Protein AF-A0A5U9CSU6-F1 (afdb_monomer)

Structure (mmCIF, N/CA/C/O backbone):
data_AF-A0A5U9CSU6-F1
#
_entry.id   AF-A0A5U9CSU6-F1
#
loop_
_atom_site.group_PDB
_atom_site.id
_atom_site.type_symbol
_atom_site.label_atom_id
_atom_site.label_alt_id
_atom_site.label_comp_id
_atom_site.label_asym_id
_atom_site.label_entity_id
_atom_site.label_seq_id
_atom_site.pdbx_PDB_ins_code
_atom_site.Cartn_x
_atom_site.Cartn_y
_atom_site.Cartn_z
_atom_site.occupancy
_atom_site.B_iso_or_equiv
_atom_site.auth_seq_id
_atom_site.auth_comp_id
_atom_site.auth_asym_id
_atom_site.auth_atom_id
_atom_site.pdbx_PDB_model_num
ATOM 1 N N . ALA A 1 1 ? -25.588 2.155 30.986 1.00 59.62 1 ALA A N 1
ATOM 2 C CA . ALA A 1 1 ? -24.523 1.936 29.982 1.00 5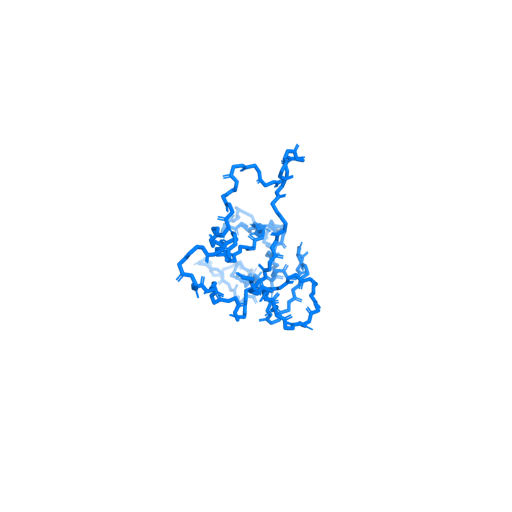9.62 1 ALA A CA 1
ATOM 3 C C . ALA A 1 1 ? -23.690 3.209 29.771 1.00 59.62 1 ALA A C 1
ATOM 5 O O . ALA A 1 1 ? -24.083 4.079 29.002 1.00 59.62 1 ALA A O 1
ATOM 6 N N . LYS A 1 2 ? -22.550 3.359 30.467 1.00 62.94 2 LYS A N 1
ATOM 7 C CA . LYS A 1 2 ? -21.754 4.611 30.450 1.00 62.94 2 LYS A CA 1
ATOM 8 C C . LYS A 1 2 ? -21.038 4.872 29.112 1.00 62.94 2 LYS A C 1
ATOM 10 O O . LYS A 1 2 ? -20.912 6.021 28.713 1.00 62.94 2 LYS A O 1
ATOM 15 N N . ALA A 1 3 ? -20.615 3.815 28.412 1.00 67.50 3 ALA A N 1
ATOM 16 C CA . ALA A 1 3 ? -19.924 3.919 27.120 1.00 67.50 3 ALA A CA 1
ATOM 17 C C . ALA A 1 3 ? -20.876 4.067 25.914 1.00 67.50 3 ALA A C 1
ATOM 19 O O . ALA A 1 3 ? -20.499 4.658 24.908 1.00 67.50 3 ALA A O 1
ATOM 20 N N . TYR A 1 4 ? -22.120 3.581 26.027 1.00 76.44 4 TYR A N 1
ATOM 21 C CA . TYR A 1 4 ? -23.131 3.628 24.962 1.00 76.44 4 TYR A CA 1
ATOM 22 C C . TYR A 1 4 ? -24.485 4.105 25.516 1.00 76.44 4 TYR A C 1
ATOM 24 O O . TYR A 1 4 ? -25.391 3.293 25.717 1.00 76.44 4 TYR A O 1
ATOM 32 N N . PRO A 1 5 ? -24.661 5.419 25.757 1.00 69.94 5 PRO A N 1
ATOM 33 C CA . PRO A 1 5 ? -25.847 5.964 26.432 1.00 69.94 5 PRO A CA 1
ATOM 34 C C . PRO A 1 5 ? -27.171 5.721 25.691 1.00 69.94 5 PRO A C 1
ATOM 36 O O . PRO A 1 5 ? -28.232 5.754 26.300 1.00 69.94 5 PRO A O 1
ATOM 39 N N . ARG A 1 6 ? -27.114 5.461 24.375 1.00 77.69 6 ARG A N 1
ATOM 40 C CA . ARG A 1 6 ? -28.280 5.155 23.524 1.00 77.69 6 ARG A CA 1
ATOM 41 C C . ARG A 1 6 ? -28.554 3.651 23.368 1.00 77.69 6 ARG A C 1
ATOM 43 O O . ARG A 1 6 ? -29.363 3.280 22.525 1.00 77.69 6 ARG A O 1
ATOM 50 N N . GLY A 1 7 ? -27.835 2.788 24.093 1.00 77.50 7 GLY A N 1
ATOM 51 C CA . GLY A 1 7 ? -28.007 1.328 24.037 1.00 77.50 7 GLY A CA 1
ATOM 52 C C . GLY A 1 7 ? -27.635 0.678 22.698 1.00 77.50 7 GLY A C 1
ATOM 53 O O . GLY A 1 7 ? -27.915 -0.496 22.489 1.00 77.50 7 GLY A O 1
ATOM 54 N N . ARG A 1 8 ? -27.013 1.427 21.780 1.00 80.88 8 ARG A N 1
ATOM 55 C CA . ARG A 1 8 ? -26.557 0.929 20.479 1.00 80.88 8 ARG A CA 1
ATOM 56 C C . ARG A 1 8 ? -25.066 0.643 20.525 1.00 80.88 8 ARG A C 1
ATOM 58 O O . ARG A 1 8 ? -24.278 1.551 20.788 1.00 80.88 8 ARG A O 1
ATOM 65 N N . LEU A 1 9 ? -24.709 -0.606 20.249 1.00 85.12 9 LEU A N 1
ATOM 66 C CA . LEU A 1 9 ? -23.326 -1.018 20.055 1.00 85.12 9 LEU A CA 1
ATOM 67 C C . LEU A 1 9 ? -22.881 -0.702 18.620 1.00 85.12 9 LEU A C 1
ATOM 69 O O . LEU A 1 9 ? -23.708 -0.762 17.706 1.00 85.12 9 LEU A O 1
ATOM 73 N N . PRO A 1 10 ? -21.600 -0.366 18.405 1.00 83.25 10 PRO A N 1
ATOM 74 C CA . PRO A 1 10 ? -21.035 -0.308 17.068 1.00 83.25 10 PRO A CA 1
ATOM 75 C C . PRO A 1 10 ? -21.039 -1.711 16.453 1.00 83.25 10 PRO A C 1
ATOM 77 O O . PRO A 1 10 ? -20.769 -2.700 17.136 1.00 83.25 10 PRO A O 1
ATOM 80 N N . ASP A 1 11 ? -21.333 -1.795 15.159 1.00 87.31 11 ASP A N 1
ATOM 81 C CA . ASP A 1 11 ? -21.144 -3.031 14.408 1.00 87.31 11 ASP A CA 1
ATOM 82 C C . ASP A 1 11 ? -19.661 -3.160 14.048 1.00 87.31 11 ASP A C 1
ATOM 84 O O . ASP A 1 11 ? -19.151 -2.428 13.204 1.00 87.31 11 ASP A O 1
ATOM 88 N N . LEU A 1 12 ? -18.954 -4.042 14.755 1.00 88.44 12 LEU A N 1
ATOM 89 C CA . LEU A 1 12 ? -17.510 -4.257 14.603 1.00 88.44 12 LEU A CA 1
ATOM 90 C C . LEU A 1 12 ? -17.185 -5.557 13.857 1.00 88.44 12 LEU A C 1
ATOM 92 O O . LEU A 1 12 ? -16.035 -6.003 13.851 1.00 88.44 12 LEU A O 1
ATOM 96 N N . ARG A 1 13 ? -18.183 -6.208 13.248 1.00 88.06 13 ARG A N 1
ATOM 97 C CA . ARG A 1 13 ? -17.960 -7.442 12.484 1.00 88.06 13 ARG A CA 1
ATOM 98 C C . ARG A 1 13 ? -17.049 -7.139 11.291 1.00 88.06 13 ARG A C 1
ATOM 100 O O . ARG A 1 13 ? -17.387 -6.321 10.446 1.00 88.06 13 ARG A O 1
ATOM 107 N N . GLY A 1 14 ? -15.889 -7.796 11.236 1.00 84.25 14 GLY A N 1
ATOM 108 C CA . GLY A 1 14 ? -14.893 -7.599 10.174 1.00 84.25 14 GLY A CA 1
ATOM 109 C C . GLY A 1 14 ? -13.993 -6.366 10.336 1.00 84.25 14 GLY A C 1
ATOM 110 O O . GLY A 1 14 ? -13.210 -6.084 9.436 1.00 84.25 14 GLY A O 1
ATOM 111 N N . VAL A 1 15 ? -14.065 -5.646 11.463 1.00 88.06 15 VAL A N 1
ATOM 112 C CA . VAL A 1 15 ? -13.251 -4.444 11.714 1.00 88.06 15 VAL A CA 1
ATOM 113 C C . VAL A 1 15 ? -12.134 -4.747 12.711 1.00 88.06 15 VAL A C 1
ATOM 115 O O . VAL A 1 15 ? -12.376 -5.282 13.793 1.00 88.06 15 VAL A O 1
ATOM 118 N N . PHE A 1 16 ? -10.903 -4.350 12.381 1.00 87.88 16 PHE A N 1
ATOM 119 C CA . PHE A 1 16 ? -9.796 -4.370 13.335 1.00 87.88 16 PHE A CA 1
ATOM 120 C C . PHE A 1 16 ? -9.904 -3.205 14.318 1.00 87.88 16 PHE A C 1
ATOM 122 O O . PHE A 1 16 ? -9.968 -2.043 13.922 1.00 87.88 16 PHE A O 1
ATOM 129 N N . ILE A 1 17 ? -9.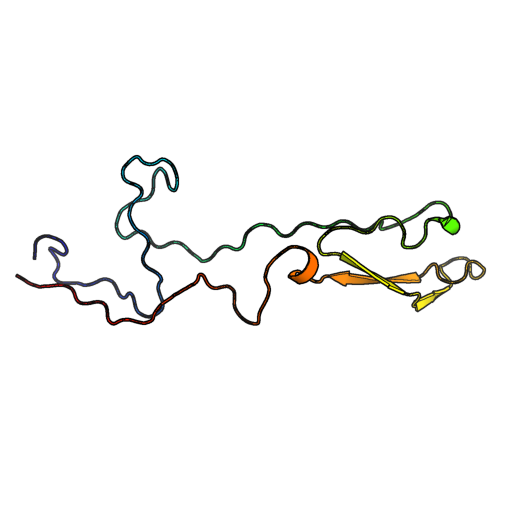861 -3.506 15.616 1.00 88.81 17 ILE A N 1
ATOM 130 C CA . ILE A 1 17 ? -9.810 -2.477 16.658 1.00 88.81 17 ILE A CA 1
ATOM 131 C C . ILE A 1 17 ? -8.360 -2.055 16.886 1.00 88.81 17 ILE A C 1
ATOM 133 O O . ILE A 1 17 ? -7.490 -2.889 17.146 1.00 88.81 17 ILE A O 1
ATOM 137 N N . ARG A 1 18 ? -8.116 -0.743 16.859 1.00 87.69 18 ARG A N 1
ATOM 138 C CA . ARG A 1 18 ? -6.858 -0.135 17.304 1.00 87.69 18 ARG A CA 1
ATOM 139 C C . ARG A 1 18 ? -7.064 0.626 18.610 1.00 87.69 18 ARG A C 1
ATOM 141 O O . ARG A 1 18 ? -8.112 1.230 18.825 1.00 87.69 18 ARG A O 1
ATOM 148 N N . GLY A 1 19 ? -6.055 0.604 19.478 1.00 89.50 19 GLY A N 1
ATOM 149 C CA . GLY A 1 19 ? -6.047 1.429 20.684 1.00 89.50 19 GLY A CA 1
ATOM 150 C C . GLY A 1 19 ? -5.945 2.915 20.338 1.00 89.50 19 GLY A C 1
ATOM 151 O O . GLY A 1 19 ? -5.257 3.282 19.383 1.00 89.50 19 GLY A O 1
ATOM 152 N N . LEU A 1 20 ? -6.615 3.762 21.124 1.00 90.94 20 LEU A N 1
ATOM 153 C CA . LEU A 1 20 ? -6.466 5.213 21.032 1.00 90.94 20 LEU A CA 1
ATOM 154 C C . LEU A 1 20 ? -5.057 5.602 21.491 1.00 90.94 20 LEU A C 1
ATOM 156 O O . LEU A 1 20 ? -4.663 5.267 22.608 1.00 90.94 20 LEU A O 1
ATOM 160 N N . ASP A 1 21 ? -4.326 6.334 20.651 1.00 91.06 21 ASP A N 1
ATOM 161 C CA . ASP A 1 21 ? -2.926 6.714 20.883 1.00 91.06 21 ASP A CA 1
ATOM 162 C C . ASP A 1 21 ? -2.685 7.403 22.236 1.00 91.06 21 ASP A C 1
ATOM 164 O O . ASP A 1 21 ? -1.667 7.161 22.879 1.00 91.06 21 ASP A O 1
ATOM 168 N N . SER A 1 22 ? -3.648 8.213 22.689 1.00 89.62 22 SER A N 1
ATOM 169 C CA . SER A 1 22 ? -3.684 8.823 24.027 1.00 89.62 22 SER A CA 1
ATOM 170 C C . SER A 1 22 ? -2.383 9.539 24.439 1.00 89.62 22 SER A C 1
ATOM 172 O O . SER A 1 22 ? -2.043 9.559 25.620 1.0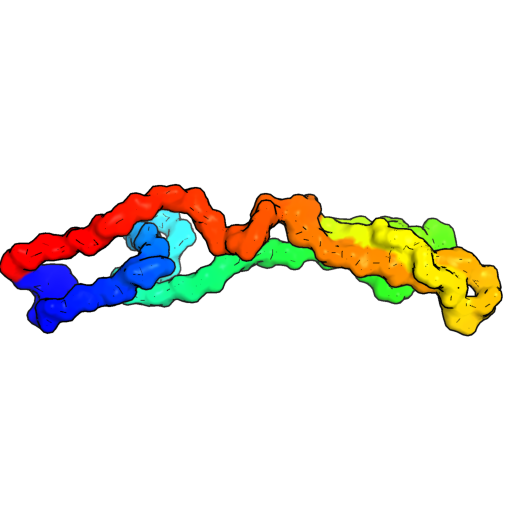0 89.62 22 SER A O 1
ATOM 174 N N . GLY A 1 23 ? -1.662 10.136 23.479 1.00 89.50 23 GLY A N 1
ATOM 175 C CA . GLY A 1 23 ? -0.473 10.963 23.728 1.00 89.50 23 GLY A CA 1
ATOM 176 C C . GLY A 1 23 ? 0.873 10.317 23.386 1.00 89.50 23 GLY A C 1
ATOM 177 O O . GLY A 1 23 ? 1.908 10.923 23.650 1.00 89.50 23 GLY A O 1
ATOM 178 N N . ARG A 1 24 ? 0.894 9.118 22.788 1.00 92.25 24 ARG A N 1
ATOM 179 C CA . ARG A 1 24 ? 2.134 8.459 22.335 1.00 92.25 24 ARG A CA 1
ATOM 180 C C . ARG A 1 24 ? 2.664 9.017 21.000 1.00 92.25 24 ARG A C 1
ATOM 182 O O . ARG A 1 24 ? 3.841 8.836 20.696 1.00 92.25 24 ARG A O 1
ATOM 189 N N . GLY A 1 25 ? 1.829 9.710 20.228 1.00 91.88 25 GLY A N 1
ATOM 190 C CA . GLY A 1 25 ? 2.189 10.402 18.989 1.00 91.88 25 GLY A CA 1
ATOM 191 C C . GLY A 1 25 ? 2.203 9.529 17.730 1.00 91.88 25 GLY A C 1
ATOM 192 O O . GLY A 1 25 ? 2.643 9.996 16.683 1.00 91.88 25 GLY A O 1
ATOM 193 N N . LEU A 1 26 ? 1.740 8.276 17.799 1.00 89.19 26 LEU A N 1
ATOM 194 C CA . LEU A 1 26 ? 1.712 7.354 16.653 1.00 89.19 26 LEU A CA 1
ATOM 195 C C . LEU A 1 26 ? 0.435 7.473 15.807 1.00 89.19 26 LEU A C 1
ATOM 197 O O . LEU A 1 26 ? 0.443 7.099 14.637 1.00 89.19 26 LEU A O 1
ATOM 201 N N . ASP A 1 27 ? -0.664 7.951 16.394 1.00 90.75 27 ASP A N 1
ATOM 202 C CA . ASP A 1 27 ? -1.953 8.182 15.716 1.00 90.75 27 ASP A CA 1
ATOM 203 C C . ASP A 1 27 ? -2.656 9.411 16.312 1.00 90.75 27 ASP A C 1
ATOM 205 O O . ASP A 1 27 ? -3.743 9.339 16.892 1.00 90.75 27 ASP A O 1
ATOM 209 N N . SER A 1 28 ? -1.966 10.549 16.233 1.00 90.62 28 SER A N 1
ATOM 210 C CA . SER A 1 28 ? -2.415 11.827 16.788 1.00 90.62 28 SER A CA 1
ATOM 211 C C . SER A 1 28 ? -3.724 12.305 16.156 1.00 90.62 28 SER A C 1
ATOM 213 O O . SER A 1 28 ? -3.910 12.239 14.944 1.00 90.62 28 SER A O 1
ATOM 215 N N . GLY A 1 29 ? -4.625 12.843 16.981 1.00 89.56 29 GLY A N 1
ATOM 216 C CA . GLY A 1 29 ? -5.887 13.437 16.522 1.00 89.56 29 GLY A CA 1
ATOM 217 C C . GLY A 1 29 ? -7.013 12.440 16.224 1.00 89.56 29 GLY A C 1
ATOM 218 O O . GLY A 1 29 ? -8.099 12.861 15.827 1.00 89.56 29 GLY A O 1
ATOM 219 N N . ARG A 1 30 ? -6.808 11.133 16.440 1.00 92.44 30 ARG A N 1
ATOM 220 C CA . ARG A 1 30 ? -7.865 10.124 16.279 1.00 92.44 30 ARG A CA 1
ATOM 221 C C . ARG A 1 30 ? -8.987 10.322 17.306 1.00 92.44 30 ARG A C 1
ATOM 223 O O . ARG A 1 30 ? -8.730 10.510 18.492 1.00 92.44 30 ARG A O 1
ATOM 230 N N . VAL A 1 31 ? -10.240 10.223 16.859 1.00 91.19 31 VAL A N 1
ATOM 231 C CA . VAL A 1 31 ? -11.432 10.305 17.722 1.00 91.19 31 VAL A CA 1
ATOM 232 C C . VAL A 1 31 ? -11.899 8.899 18.107 1.00 91.19 31 VAL A C 1
ATOM 234 O O . VAL A 1 31 ? -11.906 7.990 17.275 1.00 91.19 31 VAL A O 1
ATOM 237 N N . ILE A 1 32 ? -12.313 8.702 19.362 1.00 89.69 32 ILE A N 1
ATOM 238 C CA . ILE A 1 32 ? -12.868 7.422 19.826 1.00 89.69 32 ILE A CA 1
ATOM 239 C C . ILE A 1 32 ? -14.088 7.012 18.981 1.00 89.69 32 ILE A C 1
ATOM 241 O O . ILE A 1 32 ? -14.935 7.844 18.664 1.00 89.69 32 ILE A O 1
ATOM 245 N N . ASN A 1 33 ? -14.179 5.730 18.617 1.00 86.69 33 ASN A N 1
ATOM 246 C CA . ASN A 1 33 ? -15.211 5.168 17.729 1.00 86.69 33 ASN A CA 1
ATOM 247 C C . ASN A 1 33 ? -15.242 5.737 16.293 1.00 86.69 33 ASN A C 1
ATOM 249 O O . ASN A 1 33 ? -16.220 5.511 15.582 1.00 86.69 33 ASN A O 1
ATOM 253 N N . SER A 1 34 ? -14.205 6.455 15.845 1.00 90.31 34 SER A N 1
ATOM 254 C CA . SER A 1 34 ? -14.081 6.810 14.426 1.00 90.31 34 SER A CA 1
ATOM 255 C C . SER A 1 34 ? -13.669 5.593 13.596 1.00 90.31 34 SER A C 1
ATOM 257 O O . SER A 1 34 ? -12.813 4.808 14.007 1.00 90.31 34 SER A O 1
ATOM 259 N N . TYR A 1 35 ? -14.295 5.436 12.430 1.00 90.50 35 TYR A N 1
ATOM 260 C CA . TYR A 1 35 ? -13.904 4.437 11.443 1.00 90.50 35 TYR A CA 1
ATOM 261 C C . TYR A 1 35 ? -12.706 4.944 10.637 1.00 90.50 35 TYR A C 1
ATOM 263 O O . TYR A 1 35 ? -12.576 6.144 10.384 1.00 90.50 35 TYR A O 1
ATOM 271 N N . GLN A 1 36 ? -11.829 4.027 10.249 1.00 91.25 36 GLN A N 1
ATOM 272 C CA . GLN A 1 36 ? -10.725 4.296 9.344 1.00 91.25 36 GLN A CA 1
ATOM 273 C C . GLN A 1 36 ? -10.733 3.205 8.277 1.00 91.25 36 GLN A C 1
ATOM 275 O O . GLN A 1 36 ? -10.701 2.026 8.634 1.00 91.25 36 GLN A O 1
ATOM 280 N N . ASP A 1 37 ? -10.767 3.609 7.007 1.00 92.31 37 ASP A N 1
ATOM 281 C CA . ASP A 1 37 ? -10.582 2.694 5.882 1.00 92.31 37 ASP A CA 1
ATOM 282 C C . ASP A 1 37 ? -9.207 2.020 5.947 1.00 92.31 37 ASP A C 1
ATOM 284 O O . ASP A 1 37 ? -8.262 2.520 6.578 1.00 92.31 37 ASP A O 1
ATOM 288 N N . ASP A 1 38 ? -9.083 0.871 5.291 1.00 89.62 38 ASP A N 1
ATOM 289 C CA . ASP A 1 38 ? -7.785 0.243 5.131 1.00 89.62 38 ASP A CA 1
ATOM 290 C C . ASP A 1 38 ? -6.855 1.122 4.285 1.00 89.62 38 ASP A C 1
ATOM 292 O O . ASP A 1 38 ? -7.259 1.902 3.423 1.00 89.62 38 ASP A O 1
ATOM 296 N N . GLN A 1 39 ? -5.562 1.016 4.569 1.00 89.88 39 GLN A N 1
ATOM 297 C CA . GLN A 1 39 ? -4.540 1.703 3.803 1.00 89.88 39 GLN A CA 1
ATOM 298 C C . GLN A 1 39 ? -3.289 0.834 3.752 1.00 89.88 39 GLN A C 1
ATOM 300 O O . GLN A 1 39 ? -2.789 0.374 4.783 1.00 89.88 39 GLN A O 1
ATOM 305 N N . ILE A 1 40 ? -2.755 0.642 2.546 1.00 92.06 40 ILE A N 1
ATOM 306 C CA . ILE A 1 40 ? -1.413 0.091 2.352 1.00 92.06 40 ILE A CA 1
ATOM 307 C C . ILE A 1 40 ? -0.368 1.201 2.402 1.00 92.06 40 ILE A C 1
ATOM 309 O O . ILE A 1 40 ? -0.621 2.349 2.031 1.00 92.06 40 ILE A O 1
ATOM 313 N N . GLN A 1 41 ? 0.841 0.849 2.837 1.00 90.94 41 GLN A N 1
ATOM 314 C CA . GLN A 1 41 ? 1.992 1.721 2.627 1.00 90.94 41 GLN A CA 1
ATOM 315 C C . GLN A 1 41 ? 2.220 1.908 1.126 1.00 90.94 41 GLN A C 1
ATOM 317 O O . GLN A 1 41 ? 1.974 0.994 0.338 1.00 90.94 41 GLN A O 1
ATOM 322 N N . ASN A 1 42 ? 2.698 3.091 0.742 1.00 94.75 42 ASN A N 1
ATOM 323 C CA . ASN A 1 42 ? 3.001 3.378 -0.652 1.00 94.75 42 ASN A CA 1
ATOM 324 C C . ASN A 1 42 ? 4.030 2.374 -1.197 1.00 94.75 42 ASN A C 1
ATOM 326 O O . ASN A 1 42 ? 5.029 2.084 -0.535 1.00 94.75 42 ASN A O 1
ATOM 330 N N . ILE A 1 43 ? 3.795 1.877 -2.410 1.00 96.75 43 ILE A N 1
ATOM 331 C CA . ILE A 1 43 ? 4.694 0.958 -3.106 1.00 96.75 43 ILE A CA 1
ATOM 332 C C . ILE A 1 43 ? 5.335 1.733 -4.241 1.00 96.75 43 ILE A C 1
ATOM 334 O O . ILE A 1 43 ? 4.658 2.183 -5.162 1.00 96.75 43 ILE A O 1
ATOM 338 N N . THR A 1 44 ? 6.651 1.888 -4.170 1.00 97.44 44 THR A N 1
ATOM 339 C CA . THR A 1 44 ? 7.390 2.684 -5.140 1.00 97.44 44 THR A CA 1
ATOM 340 C C . THR A 1 44 ? 8.310 1.823 -5.989 1.00 97.44 44 THR A C 1
ATOM 342 O O . THR A 1 44 ? 8.777 0.743 -5.613 1.00 97.44 44 THR A O 1
ATOM 345 N N . GLY A 1 45 ? 8.554 2.323 -7.187 1.00 96.62 45 GLY A N 1
ATOM 346 C CA . GLY A 1 45 ? 9.458 1.749 -8.158 1.00 96.62 45 GLY A CA 1
ATOM 347 C C . GLY A 1 45 ? 9.526 2.668 -9.362 1.00 96.62 45 GLY A C 1
ATOM 348 O O . GLY A 1 45 ? 8.660 3.520 -9.552 1.00 96.62 45 GLY A O 1
ATOM 349 N N . HIS A 1 46 ? 10.563 2.488 -10.165 1.00 95.75 46 HIS A N 1
ATOM 350 C CA . HIS A 1 46 ? 10.779 3.299 -11.352 1.00 95.75 46 HIS A CA 1
ATOM 351 C C . HIS A 1 46 ? 11.237 2.407 -12.495 1.00 95.75 46 HIS A C 1
ATOM 353 O O . HIS A 1 46 ? 11.954 1.429 -12.278 1.00 95.75 46 HIS A O 1
ATOM 359 N N . MET A 1 47 ? 10.834 2.781 -13.701 1.00 94.44 47 MET A N 1
ATOM 360 C CA . MET A 1 47 ? 11.350 2.261 -14.958 1.00 94.44 47 MET A CA 1
ATOM 361 C C . MET A 1 47 ? 11.537 3.436 -15.916 1.00 94.44 47 MET A C 1
ATOM 363 O O . MET A 1 47 ? 10.741 4.377 -15.892 1.00 94.44 47 MET A O 1
ATOM 367 N N . ALA A 1 48 ? 12.580 3.405 -16.742 1.00 90.31 48 ALA A N 1
ATOM 368 C CA . ALA A 1 48 ? 12.710 4.366 -17.831 1.00 90.31 48 ALA A CA 1
ATOM 369 C C . ALA A 1 48 ? 11.662 4.067 -18.914 1.00 90.31 48 ALA A C 1
ATOM 371 O O . ALA A 1 48 ? 11.549 2.929 -19.369 1.00 90.31 48 ALA A O 1
ATOM 372 N N . ALA A 1 49 ? 10.906 5.092 -19.312 1.00 85.25 49 ALA A N 1
ATOM 373 C CA . ALA A 1 49 ? 9.985 5.009 -20.444 1.00 85.25 49 ALA A CA 1
ATOM 374 C C . ALA A 1 49 ? 10.727 5.035 -21.790 1.00 85.25 49 ALA A C 1
ATOM 376 O O . ALA A 1 49 ? 10.249 4.455 -22.756 1.00 85.25 49 ALA A O 1
ATOM 377 N N . ASP A 1 50 ? 11.895 5.682 -21.825 1.00 83.69 50 ASP A N 1
ATOM 378 C CA . ASP A 1 50 ? 12.743 5.826 -23.004 1.00 83.69 50 ASP A CA 1
ATOM 379 C C . ASP A 1 50 ? 14.223 5.908 -22.586 1.00 83.69 50 ASP A C 1
ATOM 381 O O . ASP A 1 50 ? 14.550 6.356 -21.478 1.00 83.69 50 ASP A O 1
ATOM 385 N N . VAL A 1 51 ? 15.120 5.453 -23.460 1.00 83.62 51 VAL A N 1
ATOM 386 C CA . VAL A 1 51 ? 16.574 5.502 -23.290 1.00 83.62 51 VAL A CA 1
ATOM 387 C C . VAL A 1 51 ? 17.246 5.880 -24.608 1.00 83.62 51 VAL A C 1
ATOM 389 O O . VAL A 1 51 ? 17.005 5.290 -25.651 1.00 83.62 51 VAL A O 1
ATOM 392 N N . SER A 1 52 ? 18.198 6.810 -24.562 1.00 82.19 52 SER A N 1
ATOM 393 C CA . SER A 1 52 ? 18.871 7.315 -25.769 1.00 82.19 52 SER A CA 1
ATOM 394 C C . SER A 1 52 ? 19.876 6.342 -26.405 1.00 82.19 52 SER A C 1
ATOM 396 O O . SER A 1 52 ? 20.382 6.593 -27.499 1.00 82.19 52 SER A O 1
ATOM 398 N N . GLN A 1 53 ? 20.216 5.241 -25.726 1.00 83.19 53 GLN A N 1
ATOM 399 C CA . GLN A 1 53 ? 21.239 4.287 -26.158 1.00 83.19 53 GLN A CA 1
ATOM 400 C C . GLN A 1 53 ? 20.784 2.849 -25.910 1.00 83.19 53 GLN A C 1
ATOM 402 O O . GLN A 1 53 ? 20.368 2.506 -24.803 1.00 83.19 53 GLN A O 1
ATOM 407 N N . SER A 1 54 ? 20.968 1.978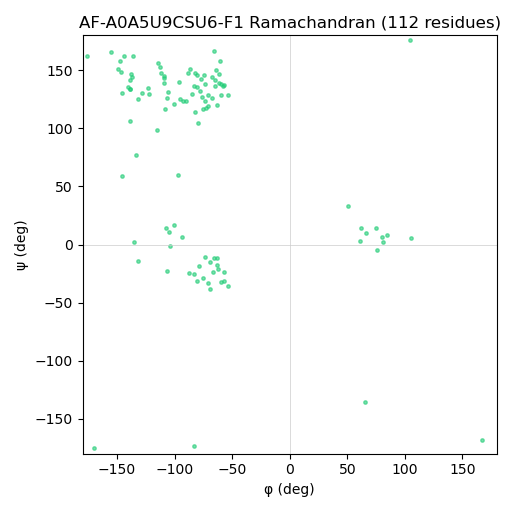 -26.908 1.00 80.12 54 SER A N 1
ATOM 408 C CA . SER A 1 54 ? 20.584 0.559 -26.830 1.00 80.12 54 SER A CA 1
ATOM 409 C C . SER A 1 54 ? 21.282 -0.187 -25.690 1.00 80.12 54 SER A C 1
ATOM 411 O O . SER A 1 54 ? 20.695 -1.052 -25.049 1.00 80.12 54 SER A O 1
ATOM 413 N N . GLY A 1 55 ? 22.513 0.204 -25.351 1.00 82.69 55 GLY A N 1
ATOM 414 C CA . GLY A 1 55 ? 23.244 -0.342 -24.208 1.00 82.69 55 GLY A CA 1
ATOM 415 C C . GLY A 1 55 ? 22.600 -0.066 -22.843 1.00 82.69 55 GLY A C 1
ATOM 416 O O . GLY A 1 55 ? 23.036 -0.660 -21.858 1.00 82.69 55 GLY A O 1
ATOM 417 N N . ASN A 1 56 ? 21.595 0.811 -22.758 1.00 86.50 56 ASN A N 1
ATOM 418 C CA . ASN A 1 56 ? 20.885 1.145 -21.520 1.00 86.50 56 ASN A CA 1
ATOM 419 C C . ASN A 1 56 ? 19.498 0.504 -21.405 1.00 86.50 56 ASN A C 1
ATOM 421 O O . ASN A 1 56 ? 18.838 0.656 -20.375 1.00 86.50 56 ASN A O 1
ATOM 425 N N . ILE A 1 57 ? 19.076 -0.245 -22.425 1.00 85.19 57 ILE A N 1
ATOM 426 C CA . ILE A 1 57 ? 17.826 -1.001 -22.412 1.00 85.19 57 ILE A CA 1
ATOM 427 C C . ILE A 1 57 ? 17.793 -1.909 -21.173 1.00 85.19 57 ILE A C 1
ATOM 429 O O . ILE A 1 57 ? 18.745 -2.639 -20.895 1.00 85.19 57 ILE A O 1
ATOM 433 N N . GLY A 1 58 ? 16.704 -1.827 -20.403 1.00 85.75 58 GLY A N 1
ATOM 434 C CA . GLY A 1 58 ? 16.484 -2.649 -19.209 1.00 85.75 58 GLY A CA 1
ATOM 435 C C . GLY A 1 58 ? 17.282 -2.253 -17.960 1.00 85.75 58 GLY A C 1
ATOM 436 O O . GLY A 1 58 ? 17.066 -2.828 -16.894 1.00 85.75 58 GLY A O 1
ATOM 437 N N . LYS A 1 59 ? 18.189 -1.267 -18.039 1.00 87.75 59 LYS A N 1
ATOM 438 C CA . LYS A 1 59 ? 19.091 -0.930 -16.918 1.00 87.75 59 LYS A CA 1
ATOM 439 C C . LYS A 1 59 ? 18.460 -0.064 -15.833 1.00 87.75 59 LYS A C 1
ATOM 441 O O . LYS A 1 59 ? 18.843 -0.167 -14.671 1.00 87.75 59 LYS A O 1
ATOM 446 N N . TYR A 1 60 ? 17.515 0.800 -16.186 1.00 92.44 60 TYR A N 1
ATOM 447 C CA . TYR A 1 60 ? 16.936 1.771 -15.256 1.00 92.44 60 TYR A CA 1
ATOM 448 C C . TYR A 1 60 ? 15.622 1.264 -14.667 1.00 92.44 60 TYR A C 1
ATOM 450 O O . TYR A 1 60 ? 14.583 1.891 -14.853 1.00 92.44 60 TYR A O 1
ATOM 458 N N . VAL A 1 61 ? 15.664 0.119 -13.978 1.00 95.56 61 VAL A N 1
ATOM 459 C CA . VAL A 1 61 ? 14.500 -0.473 -13.306 1.00 95.56 61 VAL A CA 1
ATOM 460 C C . VAL A 1 61 ? 14.776 -0.687 -11.818 1.00 95.56 61 VAL A C 1
ATOM 462 O O . VAL A 1 61 ? 15.849 -1.150 -11.433 1.00 95.56 61 VAL A O 1
ATOM 465 N N . SER A 1 62 ? 13.827 -0.325 -10.956 1.00 96.81 62 SER A N 1
ATOM 466 C CA . SER A 1 62 ? 13.984 -0.447 -9.502 1.00 96.81 62 SER A CA 1
ATOM 467 C C . SER A 1 62 ? 12.651 -0.563 -8.764 1.00 96.81 62 SER A C 1
ATOM 469 O O . SER A 1 62 ? 11.580 -0.266 -9.301 1.00 96.81 62 SER A O 1
ATOM 471 N N . GLY A 1 63 ? 12.728 -0.975 -7.498 1.00 97.56 63 GLY A N 1
ATOM 472 C CA . GLY A 1 63 ? 11.573 -1.131 -6.620 1.00 97.56 63 GLY A CA 1
ATOM 473 C C . GLY A 1 63 ? 10.630 -2.232 -7.099 1.00 97.56 63 GLY A C 1
ATOM 474 O O . GLY A 1 63 ? 11.070 -3.316 -7.496 1.00 97.56 63 GLY A O 1
ATOM 475 N N . ALA A 1 64 ? 9.330 -1.944 -7.074 1.00 97.75 64 ALA A N 1
ATOM 476 C CA . ALA A 1 64 ? 8.303 -2.893 -7.497 1.00 97.75 64 ALA A CA 1
ATOM 477 C C . ALA A 1 64 ? 8.345 -3.241 -8.996 1.00 97.75 64 ALA A C 1
ATOM 479 O O . ALA A 1 64 ? 7.705 -4.203 -9.404 1.00 97.75 64 ALA A O 1
ATOM 480 N N . PHE A 1 65 ? 9.103 -2.514 -9.824 1.00 97.69 65 PHE A N 1
ATOM 481 C CA . PHE A 1 65 ? 9.260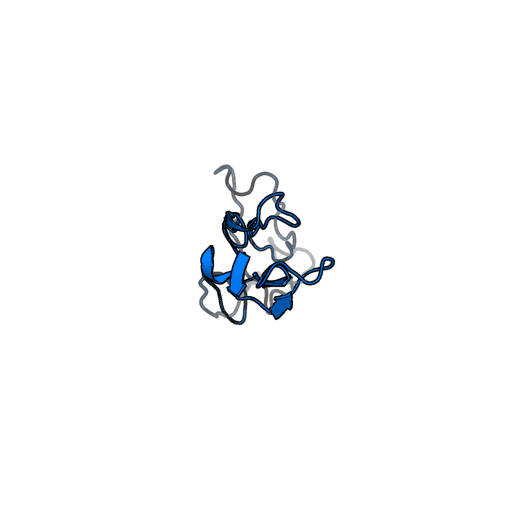 -2.862 -11.234 1.00 97.69 65 PHE A CA 1
ATOM 482 C C . PHE A 1 65 ? 10.427 -3.829 -11.465 1.00 97.69 65 PHE A C 1
ATOM 484 O O . PHE A 1 65 ? 11.453 -3.791 -10.773 1.00 97.69 65 PHE A O 1
ATOM 491 N N . ALA A 1 66 ? 10.272 -4.686 -12.472 1.00 95.88 66 ALA A N 1
ATOM 492 C CA . ALA A 1 66 ? 11.317 -5.558 -12.991 1.00 95.88 66 ALA A CA 1
ATOM 493 C C . ALA A 1 66 ? 11.262 -5.603 -14.518 1.00 95.88 66 ALA A C 1
ATOM 495 O O . ALA A 1 66 ? 10.182 -5.642 -15.109 1.00 95.88 66 ALA A O 1
ATOM 496 N N . ASP A 1 67 ? 12.432 -5.629 -15.145 1.00 93.56 67 ASP A N 1
ATOM 497 C CA . ASP A 1 67 ? 12.558 -5.933 -16.563 1.00 93.56 67 ASP A CA 1
ATOM 498 C C . ASP A 1 67 ? 12.324 -7.434 -16.782 1.00 93.56 67 ASP A C 1
ATOM 500 O O . ASP A 1 67 ? 12.975 -8.274 -16.161 1.00 93.56 67 ASP A O 1
ATOM 504 N N . SER A 1 68 ? 11.352 -7.760 -17.630 1.00 93.00 68 SER A N 1
ATOM 505 C CA . SER A 1 68 ? 10.914 -9.126 -17.940 1.00 93.00 68 SER A CA 1
ATOM 506 C C . SER A 1 68 ? 11.330 -9.584 -19.335 1.00 93.00 68 SER A C 1
ATOM 508 O O . SER A 1 68 ? 10.813 -10.589 -19.826 1.00 93.00 68 SER A O 1
ATOM 510 N N . GLY A 1 69 ? 12.253 -8.869 -19.978 1.00 89.31 69 GLY A N 1
ATOM 511 C CA . GLY A 1 69 ? 12.811 -9.276 -21.260 1.00 89.31 69 GLY A CA 1
ATOM 512 C C . GLY A 1 69 ? 12.274 -8.493 -22.455 1.00 89.31 69 GLY A C 1
ATOM 513 O O . GLY A 1 69 ? 11.407 -7.621 -22.351 1.00 89.31 69 GLY A O 1
ATOM 514 N N . ALA A 1 70 ? 12.846 -8.822 -23.609 1.00 88.69 70 ALA A N 1
ATOM 515 C CA . ALA A 1 70 ? 12.487 -8.250 -24.895 1.00 88.69 70 ALA A CA 1
ATOM 516 C C . ALA A 1 70 ? 11.186 -8.851 -25.432 1.00 88.69 70 ALA A C 1
ATOM 518 O O . ALA A 1 70 ? 10.959 -10.055 -25.311 1.00 88.69 70 ALA A O 1
ATOM 519 N N . LEU A 1 71 ? 10.368 -8.014 -26.062 1.00 87.31 71 LEU A N 1
ATOM 520 C CA . LEU A 1 71 ? 9.194 -8.425 -26.833 1.00 87.31 71 LEU A CA 1
ATOM 521 C C . LEU A 1 71 ? 9.419 -8.301 -28.343 1.00 87.31 71 LEU A C 1
ATOM 523 O O . LEU A 1 71 ? 8.737 -8.981 -29.104 1.00 87.31 71 LEU A O 1
ATOM 527 N N . GLY A 1 72 ? 10.364 -7.464 -28.778 1.00 82.25 72 GLY A N 1
ATOM 528 C CA . GLY A 1 72 ? 10.671 -7.286 -30.193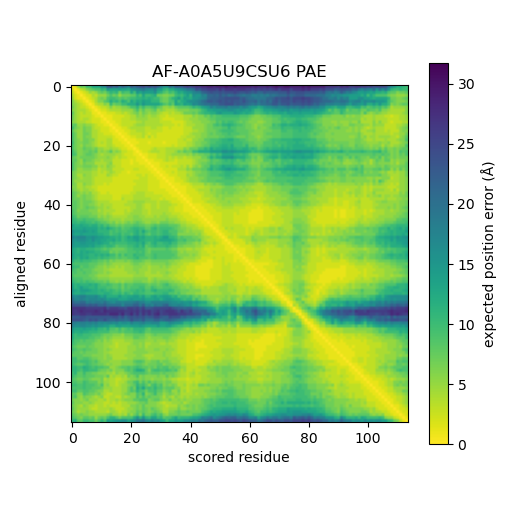 1.00 82.25 72 GLY A CA 1
ATOM 529 C C . GLY A 1 72 ? 11.557 -6.078 -30.488 1.00 82.25 72 GLY A C 1
ATOM 530 O O . GLY A 1 72 ? 12.143 -5.468 -29.587 1.00 82.25 72 GLY A O 1
ATOM 531 N N . GLU A 1 73 ? 11.640 -5.769 -31.777 1.00 81.44 73 GLU A N 1
ATOM 532 C CA . GLU A 1 73 ? 12.316 -4.598 -32.341 1.00 81.44 73 GLU A CA 1
ATOM 533 C C . GLU A 1 73 ? 11.485 -3.325 -32.105 1.00 81.44 73 GLU A C 1
ATOM 535 O O . GLU A 1 73 ? 10.255 -3.389 -32.106 1.00 81.44 73 GLU A O 1
ATOM 540 N N . GLY A 1 74 ? 12.148 -2.184 -31.891 1.00 75.31 74 GLY A N 1
ATOM 541 C CA . GLY A 1 74 ? 11.497 -0.873 -31.758 1.00 75.31 74 GLY A CA 1
ATOM 542 C C . GLY A 1 74 ? 11.174 -0.192 -33.095 1.00 75.31 74 GLY A C 1
ATOM 543 O O . GLY A 1 74 ? 11.354 -0.778 -34.166 1.00 75.31 74 GLY A O 1
ATOM 544 N N . ASP A 1 75 ? 10.715 1.063 -33.021 1.00 71.25 75 ASP A N 1
ATOM 545 C CA . ASP A 1 75 ? 10.149 1.845 -34.139 1.00 71.25 75 ASP A CA 1
ATOM 546 C C . ASP A 1 75 ? 11.088 2.009 -35.351 1.00 71.25 75 ASP A C 1
ATOM 548 O O . ASP A 1 75 ? 10.614 2.189 -36.471 1.00 71.25 75 ASP A O 1
ATOM 552 N N . GLU A 1 76 ? 12.409 1.895 -35.172 1.00 63.50 76 GLU A N 1
ATOM 553 C CA . GLU A 1 76 ? 13.383 2.008 -36.270 1.00 63.50 76 GLU A CA 1
ATOM 554 C C . GLU A 1 76 ? 13.909 0.662 -36.808 1.00 63.50 76 GLU A C 1
ATOM 556 O O . GLU A 1 76 ? 14.937 0.638 -37.482 1.00 63.50 76 GLU A O 1
ATOM 561 N N . GLY A 1 77 ? 13.252 -0.473 -36.530 1.00 57.50 77 GLY A N 1
ATOM 562 C CA . GLY A 1 77 ? 13.454 -1.750 -37.249 1.00 57.50 77 GLY A CA 1
ATOM 563 C C . GLY A 1 77 ? 14.862 -2.381 -37.214 1.00 57.50 77 GLY A C 1
ATOM 564 O O . GLY A 1 77 ? 15.088 -3.408 -37.854 1.00 57.50 77 GLY A O 1
ATOM 565 N N . HIS A 1 78 ? 15.810 -1.783 -36.488 1.00 59.59 78 HIS A N 1
ATOM 566 C CA . HIS A 1 78 ? 17.233 -2.143 -36.519 1.00 59.59 78 HIS A CA 1
ATOM 567 C C . HIS A 1 78 ? 17.890 -2.228 -35.132 1.00 59.59 78 HIS A C 1
ATOM 569 O O . HIS A 1 78 ? 19.094 -2.485 -35.038 1.00 59.59 78 HIS A O 1
ATOM 575 N N . LYS A 1 79 ? 17.132 -2.024 -34.048 1.00 67.06 79 LYS A N 1
ATOM 576 C CA . LYS A 1 79 ? 17.623 -2.193 -32.675 1.00 67.06 79 LYS A CA 1
ATOM 577 C C . LYS A 1 79 ? 16.880 -3.329 -31.989 1.00 67.06 79 LYS A C 1
ATOM 579 O O . LYS A 1 79 ? 15.806 -3.144 -31.412 1.00 67.06 79 LYS A O 1
ATOM 584 N N . SER A 1 80 ? 17.531 -4.489 -31.983 1.00 67.81 80 SER A N 1
ATOM 585 C CA . SER A 1 80 ? 17.001 -5.658 -31.298 1.00 67.81 80 SER A CA 1
ATOM 586 C C . SER A 1 80 ? 16.807 -5.398 -29.822 1.00 67.81 80 SER A C 1
ATOM 588 O O . SER A 1 80 ? 17.698 -4.846 -29.171 1.00 67.81 80 SER A O 1
ATOM 590 N N . ASN A 1 81 ? 15.677 -5.873 -29.299 1.00 72.00 81 ASN A N 1
ATOM 591 C CA . ASN A 1 81 ? 15.306 -5.851 -27.887 1.00 72.00 81 ASN A CA 1
ATOM 592 C C . ASN A 1 81 ? 14.859 -4.498 -27.308 1.00 72.00 81 ASN A C 1
ATOM 594 O O . ASN A 1 81 ? 14.794 -4.390 -26.083 1.00 72.00 81 ASN A O 1
ATOM 598 N N . GLU A 1 82 ? 14.554 -3.493 -28.132 1.00 78.75 82 GLU A N 1
ATOM 599 C CA . GLU A 1 82 ? 14.103 -2.169 -27.670 1.00 78.75 82 GLU A CA 1
ATOM 600 C C . GLU A 1 82 ? 12.703 -2.198 -27.042 1.00 78.75 82 GLU A C 1
ATOM 602 O O . GLU A 1 82 ? 12.485 -1.585 -25.995 1.00 78.75 82 GLU A O 1
ATOM 607 N N . VAL A 1 83 ? 11.773 -2.987 -27.591 1.00 85.00 83 VAL A N 1
ATOM 608 C CA . VAL A 1 83 ? 10.460 -3.175 -26.962 1.00 85.00 83 VAL A CA 1
ATOM 609 C C . VAL A 1 83 ? 10.622 -4.111 -25.769 1.00 85.00 83 VAL A C 1
ATOM 611 O O . VAL A 1 83 ? 10.978 -5.284 -25.922 1.00 85.00 83 VAL A O 1
ATOM 614 N N . ARG A 1 84 ? 10.346 -3.600 -24.566 1.00 87.75 84 ARG A N 1
ATOM 615 C CA . ARG A 1 84 ? 10.489 -4.337 -23.302 1.00 87.75 84 ARG A CA 1
ATOM 616 C C . ARG A 1 84 ? 9.155 -4.628 -22.652 1.00 87.75 84 ARG A C 1
ATOM 618 O O . ARG A 1 84 ? 8.236 -3.811 -22.667 1.00 87.75 84 ARG A O 1
ATOM 625 N N . LYS A 1 85 ? 9.099 -5.768 -21.974 1.00 91.12 85 LYS A N 1
ATOM 626 C CA . LYS A 1 85 ? 8.076 -6.032 -20.971 1.00 91.12 85 LYS A CA 1
ATOM 627 C C . LYS A 1 85 ? 8.619 -5.628 -19.611 1.00 91.12 85 LYS A C 1
ATOM 629 O O . LYS A 1 85 ? 9.620 -6.178 -19.164 1.00 91.12 85 LYS A O 1
ATOM 634 N N . TYR A 1 86 ? 7.913 -4.746 -18.920 1.00 93.88 86 TYR A N 1
ATOM 635 C CA . TYR A 1 86 ? 8.145 -4.505 -17.502 1.00 93.88 86 TYR A CA 1
ATOM 636 C C . TYR A 1 86 ? 6.981 -5.062 -16.698 1.00 93.88 86 TYR A C 1
ATOM 638 O O . TYR A 1 86 ? 5.819 -4.941 -17.088 1.00 93.88 86 TYR A O 1
ATOM 646 N N . THR A 1 87 ? 7.293 -5.694 -15.576 1.00 95.81 87 THR A N 1
ATOM 647 C CA . THR A 1 87 ? 6.289 -6.193 -14.636 1.00 95.81 87 THR A CA 1
ATOM 648 C C . THR A 1 87 ? 6.302 -5.354 -13.381 1.00 95.81 87 THR A C 1
ATOM 650 O O . THR A 1 87 ? 7.370 -4.975 -12.903 1.00 95.81 87 THR A O 1
ATOM 653 N N . PHE A 1 88 ? 5.119 -5.141 -12.821 1.00 96.75 88 PHE A N 1
ATOM 654 C CA . PHE A 1 88 ? 4.963 -4.682 -11.454 1.00 96.75 88 PHE A CA 1
ATOM 655 C C . PHE A 1 88 ? 4.746 -5.890 -10.542 1.00 96.75 88 PHE A C 1
ATOM 657 O O . PHE A 1 88 ? 3.833 -6.685 -10.762 1.00 96.75 88 PHE A O 1
ATOM 664 N N . ASP A 1 89 ? 5.576 -6.004 -9.514 1.00 96.31 89 ASP A N 1
ATOM 665 C CA . ASP A 1 89 ? 5.459 -6.990 -8.452 1.00 96.31 89 ASP A CA 1
ATOM 666 C C . ASP A 1 89 ? 5.771 -6.329 -7.104 1.00 96.31 89 ASP A C 1
ATOM 668 O O . ASP A 1 89 ? 6.922 -6.046 -6.757 1.00 96.31 89 ASP A O 1
ATOM 672 N N . ALA A 1 90 ? 4.714 -6.101 -6.323 1.00 96.06 90 ALA A N 1
ATOM 673 C CA . ALA A 1 90 ? 4.794 -5.555 -4.975 1.00 96.06 90 ALA A CA 1
ATOM 674 C C . ALA A 1 90 ? 5.690 -6.393 -4.045 1.00 96.06 90 ALA A C 1
ATOM 676 O O . ALA A 1 90 ? 6.353 -5.832 -3.169 1.00 96.06 90 ALA A O 1
ATOM 677 N N . SER A 1 91 ? 5.757 -7.718 -4.241 1.00 95.62 91 SER A N 1
ATOM 678 C CA . SER A 1 91 ? 6.505 -8.631 -3.365 1.00 95.62 91 SER A CA 1
ATOM 679 C C . SER A 1 91 ? 8.014 -8.357 -3.346 1.00 95.62 91 SER A C 1
ATOM 681 O O . SER A 1 91 ? 8.714 -8.731 -2.405 1.00 95.62 91 SER A O 1
ATOM 683 N N . ARG A 1 92 ? 8.511 -7.625 -4.351 1.00 95.31 92 ARG A N 1
ATOM 684 C CA . ARG A 1 92 ? 9.907 -7.182 -4.458 1.00 95.31 92 ARG A CA 1
ATOM 685 C C . ARG A 1 92 ? 10.309 -6.172 -3.386 1.00 95.31 92 ARG A C 1
ATOM 687 O O . ARG A 1 92 ? 11.497 -6.033 -3.108 1.00 95.31 92 ARG A O 1
ATOM 694 N N . VAL A 1 93 ? 9.346 -5.442 -2.819 1.00 96.00 93 VAL A N 1
ATOM 695 C CA . VAL A 1 93 ? 9.602 -4.359 -1.850 1.00 96.00 93 VAL A CA 1
ATOM 696 C C . VAL A 1 93 ? 8.741 -4.441 -0.592 1.00 96.00 93 VAL A C 1
ATOM 698 O O . VAL A 1 93 ? 9.056 -3.791 0.403 1.00 96.00 93 VAL A O 1
ATOM 701 N N . VAL A 1 94 ? 7.681 -5.252 -0.594 1.00 93.56 94 VAL A N 1
ATOM 702 C CA . VAL A 1 94 ? 6.824 -5.484 0.575 1.00 93.56 94 VAL A CA 1
ATOM 703 C C . VAL A 1 94 ? 6.494 -6.966 0.739 1.00 93.56 94 VAL A C 1
ATOM 705 O O . VAL A 1 94 ? 6.597 -7.757 -0.190 1.00 93.56 94 VAL A O 1
ATOM 708 N N . ARG A 1 95 ? 6.044 -7.367 1.934 1.00 92.56 95 ARG A N 1
ATOM 709 C CA . ARG A 1 95 ? 5.461 -8.704 2.133 1.00 92.56 95 ARG A CA 1
ATOM 710 C C . ARG A 1 95 ? 4.096 -8.751 1.449 1.00 92.56 95 ARG A C 1
ATOM 712 O O . ARG A 1 95 ? 3.212 -7.995 1.841 1.00 92.56 95 ARG A O 1
ATOM 719 N N . ALA A 1 96 ? 3.934 -9.637 0.472 1.00 93.06 96 ALA A N 1
ATOM 720 C CA . ALA A 1 96 ? 2.721 -9.748 -0.332 1.00 93.06 96 ALA A CA 1
ATOM 721 C C . ALA A 1 96 ? 1.992 -11.086 -0.114 1.00 93.06 96 ALA A C 1
ATOM 723 O O . ALA A 1 96 ? 2.586 -12.083 0.296 1.00 93.06 96 ALA A O 1
ATOM 724 N N . GLY A 1 97 ? 0.691 -11.080 -0.394 1.00 90.12 97 GLY A N 1
ATOM 725 C CA . GLY A 1 97 ? -0.216 -12.226 -0.378 1.00 90.12 97 GLY A CA 1
ATOM 726 C C . GLY A 1 97 ? -1.557 -11.823 -1.000 1.00 90.12 97 GLY A C 1
ATOM 727 O O . GLY A 1 97 ? -1.694 -10.697 -1.474 1.00 90.12 97 GLY A O 1
ATOM 728 N N . ASN A 1 98 ? -2.555 -12.708 -0.985 1.00 92.50 98 ASN A N 1
ATOM 729 C CA . ASN A 1 98 ? -3.861 -12.443 -1.616 1.00 92.50 98 ASN A CA 1
ATOM 730 C C . ASN A 1 98 ? -4.691 -11.358 -0.902 1.00 92.50 98 ASN A C 1
ATOM 732 O O . ASN A 1 98 ? -5.669 -10.872 -1.458 1.00 92.50 98 ASN A O 1
ATOM 736 N N . GLU A 1 99 ? -4.324 -11.002 0.329 1.00 85.44 99 GLU A N 1
ATOM 737 C CA . GLU A 1 99 ? -5.034 -10.049 1.179 1.00 85.44 99 GLU A CA 1
ATOM 738 C C . GLU A 1 99 ? -4.019 -9.174 1.922 1.00 85.44 99 GLU A C 1
ATOM 740 O O . GLU A 1 99 ? -3.044 -9.679 2.492 1.00 85.44 99 GLU A O 1
ATOM 745 N N . THR A 1 100 ? -4.271 -7.864 1.970 1.00 89.06 100 THR A N 1
ATOM 746 C CA . THR A 1 100 ? -3.562 -6.972 2.890 1.00 89.06 100 THR A CA 1
ATOM 747 C C . THR A 1 100 ? -4.229 -7.058 4.252 1.00 89.06 100 THR A C 1
ATOM 749 O O . THR A 1 100 ? -5.354 -6.606 4.432 1.00 89.06 100 THR A O 1
ATOM 752 N N . ARG A 1 101 ? -3.509 -7.589 5.240 1.00 86.44 101 ARG A N 1
ATOM 753 C CA . ARG A 1 101 ? -3.978 -7.630 6.626 1.00 86.44 101 ARG A CA 1
ATOM 754 C C . ARG A 1 101 ? -2.828 -7.488 7.616 1.00 86.44 101 ARG A C 1
ATOM 756 O O . ARG A 1 101 ? -1.722 -7.978 7.358 1.00 86.44 101 ARG A O 1
ATOM 763 N N . PRO A 1 102 ? -3.068 -6.889 8.792 1.00 82.75 102 PRO A N 1
ATOM 764 C CA . PRO A 1 102 ? -2.137 -7.021 9.896 1.00 82.75 102 PRO A CA 1
ATOM 765 C C . PRO A 1 102 ? -2.090 -8.481 10.378 1.00 82.75 102 PRO A C 1
ATOM 767 O O . PRO A 1 102 ? -2.959 -9.310 10.078 1.00 82.75 102 PRO A O 1
ATOM 770 N N . LYS A 1 103 ? -1.076 -8.805 11.188 1.00 81.75 103 LYS A N 1
ATOM 771 C CA . LYS A 1 103 ? -1.141 -10.015 12.017 1.00 81.75 103 LYS A CA 1
ATOM 772 C C . LYS A 1 103 ? -2.359 -9.887 12.930 1.00 81.75 103 LYS A C 1
ATOM 774 O O . LYS A 1 103 ? -2.502 -8.866 13.596 1.00 81.75 103 LYS A O 1
ATOM 779 N N . ASN A 1 104 ? -3.215 -10.901 12.957 1.00 84.06 104 ASN A N 1
ATOM 780 C CA . ASN A 1 104 ? -4.433 -10.870 13.752 1.00 84.06 104 ASN A CA 1
ATOM 781 C C . ASN A 1 104 ? -4.780 -12.232 14.353 1.00 84.06 104 ASN A C 1
ATOM 783 O O . ASN A 1 104 ? -4.271 -13.263 13.917 1.00 84.06 104 ASN A O 1
ATOM 787 N N . VAL A 1 105 ? -5.647 -12.186 15.362 1.00 83.12 105 VAL A N 1
ATOM 788 C CA . VAL A 1 105 ? -6.306 -13.330 15.988 1.00 83.12 105 VAL A CA 1
ATOM 789 C C . VAL A 1 105 ? -7.799 -13.015 16.001 1.00 83.12 105 VAL A C 1
ATOM 791 O O . VAL A 1 105 ? -8.187 -11.922 16.413 1.00 83.12 105 VAL A O 1
ATOM 794 N N . ALA A 1 106 ? -8.630 -13.949 15.544 1.00 86.94 106 ALA A N 1
ATOM 795 C CA . ALA A 1 106 ? -10.078 -13.777 15.526 1.00 86.94 106 ALA A CA 1
ATOM 796 C C . ALA A 1 106 ? -10.673 -13.986 16.929 1.00 86.94 106 ALA A C 1
ATOM 798 O O . ALA A 1 106 ? -10.355 -14.967 17.601 1.00 86.94 106 ALA A O 1
ATOM 799 N N . MET A 1 107 ? -11.542 -13.071 17.364 1.00 83.94 107 MET A N 1
ATOM 800 C CA . MET A 1 107 ? -12.239 -13.119 18.654 1.00 83.94 107 MET A CA 1
ATOM 801 C C . MET A 1 107 ? -13.632 -12.489 18.534 1.00 83.94 107 MET A C 1
ATOM 803 O O . MET A 1 107 ? -13.866 -11.659 17.658 1.00 83.94 107 MET A O 1
ATOM 807 N N . ASN A 1 108 ? -14.543 -12.843 19.443 1.00 86.12 108 ASN A N 1
ATOM 808 C CA . ASN A 1 108 ? -15.807 -12.123 19.606 1.00 86.12 108 ASN A CA 1
ATOM 809 C C . ASN A 1 108 ? -15.590 -10.850 20.435 1.00 86.12 108 ASN A C 1
ATOM 811 O O . ASN A 1 108 ? -14.959 -10.898 21.491 1.00 86.12 108 ASN A O 1
ATOM 815 N N . TYR A 1 109 ? -16.173 -9.731 19.998 1.00 86.00 109 TYR A N 1
ATOM 816 C CA . TYR A 1 109 ? -16.223 -8.498 20.784 1.00 86.00 109 TYR A CA 1
ATOM 817 C C . TYR A 1 109 ? -17.487 -8.474 21.642 1.00 86.00 109 TYR A C 1
ATOM 819 O O . TYR A 1 109 ? -18.598 -8.581 21.128 1.00 86.00 109 TYR A O 1
ATOM 827 N N . ILE A 1 110 ? -17.315 -8.326 22.954 1.00 85.75 110 ILE A N 1
ATOM 828 C CA . ILE A 1 110 ? -18.412 -8.291 23.923 1.00 85.75 110 ILE A CA 1
ATOM 829 C C . ILE A 1 110 ? -18.327 -6.969 24.679 1.00 85.75 110 ILE A C 1
ATOM 831 O O . ILE A 1 110 ? -17.274 -6.612 25.204 1.00 85.75 110 ILE A O 1
ATOM 835 N N . VAL A 1 111 ? -19.444 -6.247 24.749 1.00 82.62 111 VAL A N 1
ATOM 836 C CA . VAL A 1 111 ? -19.581 -5.051 25.583 1.00 82.62 111 VAL A CA 1
ATOM 837 C C . VAL A 1 111 ? -20.452 -5.402 26.777 1.00 82.62 111 VAL A C 1
ATOM 839 O O . VAL A 1 111 ? -21.576 -5.874 26.616 1.00 82.62 111 VAL A O 1
ATOM 842 N N . GLN A 1 112 ? -19.947 -5.143 27.980 1.00 80.25 112 GLN A N 1
ATOM 843 C CA . GLN A 1 112 ? -20.743 -5.285 29.190 1.00 80.25 112 GLN A CA 1
ATOM 844 C C 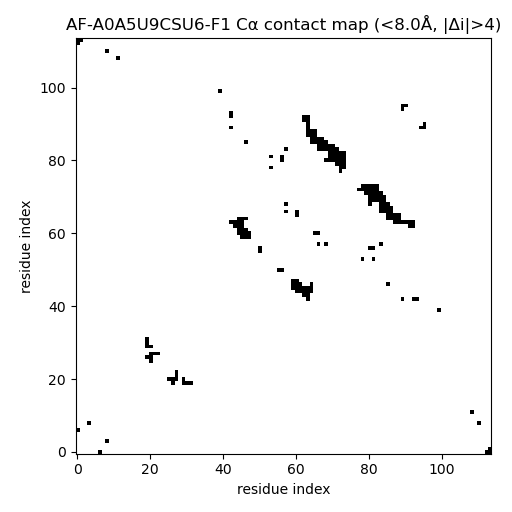. GLN A 1 112 ? -21.768 -4.146 29.270 1.00 80.25 112 GLN A C 1
ATOM 846 O O . GLN A 1 112 ? -21.408 -2.969 29.360 1.00 80.25 112 GLN A O 1
ATOM 851 N N . ALA A 1 113 ? -23.050 -4.501 29.248 1.00 75.69 113 ALA A N 1
ATOM 852 C CA . ALA A 1 113 ? -24.124 -3.587 29.603 1.00 75.69 11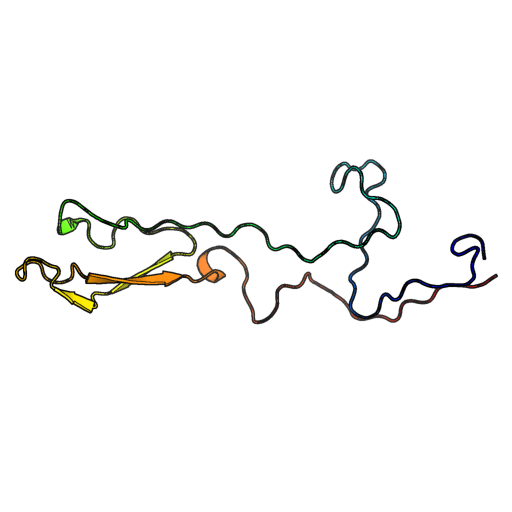3 ALA A CA 1
ATOM 853 C C . ALA A 1 113 ? -24.295 -3.566 31.131 1.00 75.69 113 ALA A C 1
ATOM 855 O O . ALA A 1 113 ? -24.264 -4.610 31.781 1.00 75.69 113 ALA A O 1
ATOM 856 N N . GLN A 1 114 ? -24.461 -2.365 31.680 1.00 65.81 114 GLN A N 1
ATOM 857 C CA . GLN A 1 114 ? -24.930 -2.096 33.040 1.00 65.81 114 GLN A CA 1
ATOM 858 C C . GLN A 1 114 ? -26.092 -1.122 32.947 1.00 65.81 114 GLN A C 1
ATOM 860 O O . GLN A 1 114 ? -25.977 -0.187 32.108 1.00 65.81 114 GLN A O 1
#

Mean predicted aligned error: 7.45 Å

Foldseek 3Di:
DVVCPPPDDDDCVPHDDDDDCVPVPPDPPDDPPDDDDDDDDDFDKDDDPDDPDLVCAQVRTDTQKHWPWAPADDPVRPRGRNHTDIDGHSVRHDPDDPDDDDDDDDDDDDDDDD

Solvent-accessible surface area (backbone atoms only — not comparable to full-atom values): 8088 Å² total; per-residue (Å²): 66,93,92,36,80,83,78,61,77,82,88,56,85,95,56,87,88,75,81,79,46,89,83,74,70,85,49,73,90,71,59,90,93,62,86,76,80,90,79,78,79,89,84,60,57,46,67,65,91,72,71,99,43,80,93,48,65,77,64,57,49,34,56,22,33,42,71,70,49,62,77,36,59,36,97,81,77,76,47,82,50,61,32,64,41,72,44,82,42,63,59,71,73,41,95,70,69,101,64,94,72,76,93,82,79,94,76,88,89,83,82,87,80,94

Radius of gyration: 24.78 Å; Cα contacts (8 Å, |Δi|>4): 110; chains: 1; bounding box: 52×27×70 Å

Secondary structure (DSSP, 8-state):
--S-TTSPPP--TT-------TTSSSSTTPPTT------PPP--EEE-S--SSGGGTTTSEEETEEEEEEEE--TTS--TT-EEEEEE-GGGTS---SS---S-----------

pLDDT: mean 86.27, st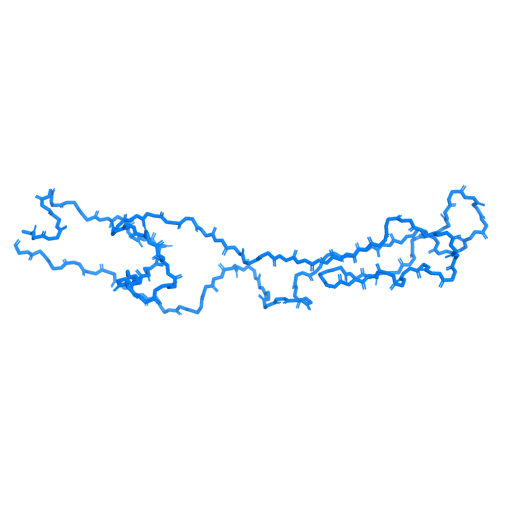d 8.96, range [57.5, 97.75]

Organism: Salmonella enteritidis (NCBI:txid149539)

Sequence (114 aa):
AKAYPRGRLPDLRGVFIRGLDSGRGLDSGRVINSYQDDQIQNITGHMAADVSQSGNIGKYVSGAFADSGALGEGDEGHKSNEVRKYTFDASRVVRAGNETRPKNVAMNYIVQAQ